Protein AF-A0A7E6FNQ9-F1 (afdb_monomer_lite)

InterPro domains:
  IPR004978 Stanniocalcin [PF03298] (34-143)
  IPR004978 Stanniocalcin [PTHR11245] (34-150)

Radius of gyration: 25.1 Å; chains: 1; bounding box: 37×34×93 Å

Secondary structure (DSSP, 8-state):
-HHHHHHHHHHHHHHHHTTS---------EEPPSS---HHHHHHHHTT-TTHHHHHHHH-----GGGTTHHHHHHHHHHHHHTTS-HHHHHHHHHHHHHHHHHHHHHHTSS-EESSSHHHHHHHHHHHHHHHTTIIIIITTTHHHHHHHHPPPTTS--GGG---

Foldseek 3Di:
DVVVVVVVVVVVVVVVVVPPPPPPPPPVQKDAFQDDDDPVLVVCLVVLNLCVVVLLCNRPVLDDDPVPCPSSVLSVLLVVLLVVDDPLSVVLSVQLSNQLSVLSVVSSPDRIDRSVCVVVSNVVSVVVSCVVSPCVPSVVVRVVSVVVSVDDPPPDPPPPPDDD

Structure (mmCIF, N/CA/C/O backbone):
data_AF-A0A7E6FNQ9-F1
#
_entry.id   AF-A0A7E6FNQ9-F1
#
loop_
_atom_site.group_PDB
_atom_site.id
_atom_site.type_symbol
_atom_site.label_atom_id
_atom_site.label_alt_id
_atom_site.label_comp_id
_atom_site.label_asym_id
_atom_site.label_entity_id
_atom_site.label_seq_id
_atom_site.pdbx_PDB_ins_code
_atom_site.Cartn_x
_atom_site.Cartn_y
_atom_site.Cartn_z
_atom_site.occupancy
_atom_site.B_iso_or_equiv
_atom_site.auth_seq_id
_atom_site.auth_comp_id
_atom_site.auth_asym_id
_atom_site.auth_atom_id
_atom_site.pdbx_PDB_model_num
ATOM 1 N N . MET A 1 1 ? 14.134 12.385 -74.526 1.00 56.72 1 MET A N 1
ATOM 2 C CA . MET A 1 1 ? 14.630 13.120 -73.337 1.00 56.72 1 MET A CA 1
ATOM 3 C C . MET A 1 1 ? 13.555 13.378 -72.275 1.00 56.72 1 MET A C 1
ATOM 5 O O . MET A 1 1 ? 13.866 13.227 -71.106 1.00 56.72 1 MET A O 1
ATOM 9 N N . TRP A 1 2 ? 12.289 13.648 -72.627 1.00 50.91 2 TRP A N 1
ATOM 10 C CA . TRP A 1 2 ? 11.206 13.891 -71.648 1.00 50.91 2 TRP A CA 1
ATOM 11 C C . TRP A 1 2 ? 10.905 12.711 -70.702 1.00 50.91 2 TRP A C 1
ATOM 13 O O . TRP A 1 2 ? 10.685 12.903 -69.511 1.00 50.91 2 TRP A O 1
ATOM 23 N N . LYS A 1 3 ? 10.956 11.468 -71.206 1.00 56.72 3 LYS A N 1
ATOM 24 C CA . LYS A 1 3 ? 10.623 10.273 -70.408 1.00 56.72 3 LYS A CA 1
ATOM 25 C C . LYS A 1 3 ? 11.596 9.994 -69.251 1.00 56.72 3 LYS A C 1
ATOM 27 O O . LYS A 1 3 ? 11.185 9.402 -68.264 1.00 56.72 3 LYS A O 1
ATOM 32 N N . LEU A 1 4 ? 12.852 10.440 -69.349 1.00 60.91 4 LEU A N 1
ATOM 33 C CA . LEU A 1 4 ? 13.846 10.274 -68.277 1.00 60.91 4 LEU A CA 1
ATOM 34 C C . LEU A 1 4 ? 13.636 11.288 -67.143 1.00 60.91 4 LEU A C 1
ATOM 36 O O . LEU A 1 4 ? 13.774 10.934 -65.977 1.00 60.91 4 LEU A O 1
ATOM 40 N N . PHE A 1 5 ? 13.215 12.514 -67.467 1.00 60.53 5 PHE A N 1
ATOM 41 C CA . PHE A 1 5 ? 12.909 13.544 -66.468 1.00 60.53 5 PHE A CA 1
ATOM 42 C C . PHE A 1 5 ? 11.707 13.174 -65.588 1.00 60.53 5 PHE A C 1
ATOM 44 O O . PHE A 1 5 ? 11.727 13.416 -64.383 1.00 60.53 5 PHE A O 1
ATOM 51 N N . SER A 1 6 ? 10.687 12.528 -66.161 1.00 61.47 6 SER A N 1
ATOM 52 C CA . SER A 1 6 ? 9.513 12.077 -65.403 1.00 61.47 6 SER A CA 1
ATOM 53 C C . SER A 1 6 ? 9.845 10.980 -64.384 1.00 61.47 6 SER A C 1
ATOM 55 O O . SER A 1 6 ? 9.280 10.977 -63.296 1.00 61.47 6 SER A O 1
ATOM 57 N N . ILE A 1 7 ? 10.780 10.078 -64.703 1.00 65.31 7 ILE A N 1
ATOM 58 C CA . ILE A 1 7 ? 11.182 8.983 -63.803 1.00 65.31 7 ILE A CA 1
ATOM 59 C C . ILE A 1 7 ? 11.987 9.525 -62.613 1.00 65.31 7 ILE A C 1
ATOM 61 O O . ILE A 1 7 ? 11.754 9.118 -61.476 1.00 65.31 7 ILE A O 1
ATOM 65 N N . ILE A 1 8 ? 12.873 10.497 -62.853 1.00 64.19 8 ILE A N 1
ATOM 66 C CA . ILE A 1 8 ? 13.695 11.110 -61.798 1.00 64.19 8 ILE A CA 1
ATOM 67 C C . ILE A 1 8 ? 12.825 11.918 -60.819 1.00 64.19 8 ILE A C 1
ATOM 69 O O . ILE A 1 8 ? 13.023 11.825 -59.609 1.00 64.19 8 ILE A O 1
ATOM 73 N N . LEU A 1 9 ? 11.815 12.649 -61.305 1.00 60.03 9 LEU A N 1
ATOM 74 C CA . LEU A 1 9 ? 10.885 13.387 -60.436 1.00 60.03 9 LEU A CA 1
ATOM 75 C C . LEU A 1 9 ? 10.011 12.459 -59.574 1.00 60.03 9 LEU A C 1
ATOM 77 O O . LEU A 1 9 ? 9.754 12.767 -58.412 1.00 60.03 9 LEU A O 1
ATOM 81 N N . LEU A 1 10 ? 9.610 11.297 -60.102 1.00 57.50 10 LEU A N 1
ATOM 82 C CA . LEU A 1 10 ? 8.875 10.279 -59.341 1.00 57.50 10 LEU A CA 1
ATOM 83 C C . LEU A 1 10 ? 9.736 9.628 -58.246 1.00 57.50 10 LEU A C 1
ATOM 85 O O . LEU A 1 10 ? 9.235 9.386 -57.151 1.00 57.50 10 LEU A O 1
ATOM 89 N N . GLN A 1 11 ? 11.033 9.406 -58.489 1.00 60.16 11 GLN A N 1
ATOM 90 C CA . GLN A 1 11 ? 11.948 8.911 -57.451 1.00 60.16 11 GLN A CA 1
ATOM 91 C C . GLN A 1 11 ? 12.162 9.923 -56.315 1.00 60.16 11 GLN A C 1
ATOM 93 O O . GLN A 1 11 ? 12.181 9.516 -55.158 1.00 60.16 11 GLN A O 1
ATOM 98 N N . TRP A 1 12 ? 12.251 11.224 -56.608 1.00 58.94 12 TRP A N 1
ATOM 99 C CA . TRP A 1 12 ? 12.371 12.269 -55.576 1.00 58.94 12 TRP A CA 1
ATOM 100 C C . TRP A 1 12 ? 11.084 12.477 -54.762 1.00 58.94 12 TRP A C 1
ATOM 102 O O . TRP A 1 12 ? 11.140 12.746 -53.559 1.00 58.94 12 TRP A O 1
ATOM 112 N N . ALA A 1 13 ? 9.914 12.320 -55.385 1.00 58.38 13 ALA A N 1
ATOM 113 C CA . ALA A 1 13 ? 8.637 12.380 -54.674 1.00 58.38 13 ALA A CA 1
ATOM 114 C C . ALA A 1 13 ? 8.450 11.186 -53.717 1.00 58.38 13 ALA A C 1
ATOM 116 O O . ALA A 1 13 ? 7.942 11.353 -52.611 1.00 58.38 13 ALA A O 1
ATOM 117 N N . LEU A 1 14 ? 8.911 9.990 -54.101 1.00 56.69 14 LEU A N 1
ATOM 118 C CA . LEU A 1 14 ? 8.779 8.788 -53.272 1.00 56.69 14 LEU A CA 1
ATOM 119 C C . LEU A 1 14 ? 9.805 8.730 -52.129 1.00 56.69 14 LEU A C 1
ATOM 121 O O . LEU A 1 14 ? 9.485 8.223 -51.055 1.00 56.69 14 LEU A O 1
ATOM 125 N N . THR A 1 15 ? 11.010 9.285 -52.299 1.00 56.84 15 THR A N 1
ATOM 126 C CA . THR A 1 15 ? 12.008 9.336 -51.213 1.00 56.84 15 THR A CA 1
ATOM 127 C C . THR A 1 15 ? 11.759 10.462 -50.208 1.00 56.84 15 THR A C 1
ATOM 129 O O . THR A 1 15 ? 12.136 10.314 -49.048 1.00 56.84 15 THR A O 1
ATOM 132 N N . SER A 1 16 ? 11.080 11.549 -50.594 1.00 55.91 16 SER A N 1
ATOM 133 C CA . SER A 1 16 ? 10.717 12.635 -49.664 1.00 55.91 16 SER A CA 1
ATOM 134 C C . SER A 1 16 ? 9.465 12.344 -48.824 1.00 55.91 16 SER A C 1
ATOM 136 O O . SER A 1 16 ? 9.311 12.921 -47.749 1.00 55.91 16 SER A O 1
ATOM 138 N N . GLN A 1 17 ? 8.601 11.414 -49.250 1.00 53.38 17 GLN A N 1
ATOM 139 C CA . GLN A 1 17 ? 7.431 10.977 -48.469 1.00 53.38 17 GLN A CA 1
ATOM 140 C C . GLN A 1 17 ? 7.689 9.736 -47.599 1.00 53.38 17 GLN A C 1
ATOM 142 O O . GLN A 1 17 ? 6.956 9.499 -46.641 1.00 53.38 17 GLN A O 1
ATOM 147 N N . GLY A 1 18 ? 8.762 8.981 -47.860 1.00 50.72 18 GLY A N 1
ATOM 148 C CA . GLY A 1 18 ? 9.160 7.821 -47.051 1.00 50.72 18 GLY A CA 1
ATOM 149 C C . GLY A 1 18 ? 9.738 8.152 -45.667 1.00 50.72 18 GLY A C 1
ATOM 150 O O . GLY A 1 18 ? 9.997 7.238 -44.891 1.00 50.72 18 GLY A O 1
ATOM 151 N N . PHE A 1 19 ? 9.936 9.435 -45.339 1.00 49.28 19 PHE A N 1
ATOM 152 C CA . PHE A 1 19 ? 10.555 9.879 -44.080 1.00 49.28 19 PHE A CA 1
ATOM 153 C C . PHE A 1 19 ? 9.570 10.426 -43.029 1.00 49.28 19 PHE A C 1
ATOM 155 O O . PHE A 1 19 ? 9.991 10.771 -41.929 1.00 49.28 19 PHE A O 1
ATOM 162 N N . TYR A 1 20 ? 8.265 10.462 -43.327 1.00 51.94 20 TYR A N 1
ATOM 163 C CA . TYR A 1 20 ? 7.224 10.978 -42.416 1.00 51.94 20 TYR A CA 1
ATOM 164 C C . TYR A 1 20 ? 6.327 9.896 -41.793 1.00 51.94 20 TYR A C 1
ATOM 166 O O . TYR A 1 20 ? 5.282 10.201 -41.231 1.00 51.94 20 TYR A O 1
ATOM 174 N N . PHE A 1 21 ? 6.749 8.633 -41.841 1.00 47.78 21 PHE A N 1
ATOM 175 C CA . PHE A 1 21 ? 6.133 7.541 -41.079 1.00 47.78 21 PHE A CA 1
ATOM 176 C C . PHE A 1 21 ? 7.177 6.817 -40.225 1.00 47.78 21 PHE A C 1
ATOM 178 O O . PHE A 1 21 ? 7.239 5.594 -40.177 1.00 47.78 21 PHE A O 1
ATOM 185 N N . ARG A 1 22 ? 8.012 7.579 -39.512 1.00 44.44 22 ARG A N 1
ATOM 186 C CA . ARG A 1 22 ? 8.541 7.094 -38.237 1.00 44.44 22 ARG A CA 1
ATOM 187 C C . ARG A 1 22 ? 7.584 7.597 -37.173 1.00 44.44 22 ARG A C 1
ATOM 189 O O . ARG A 1 22 ? 7.716 8.706 -36.671 1.00 44.44 22 ARG A O 1
ATOM 196 N N . THR A 1 23 ? 6.542 6.817 -36.933 1.00 50.25 23 THR A N 1
ATOM 197 C CA . THR A 1 23 ? 5.657 7.011 -35.794 1.00 50.25 23 THR A CA 1
ATOM 198 C C . THR A 1 23 ? 6.506 6.925 -34.528 1.00 50.25 23 THR A C 1
ATOM 200 O O . THR A 1 23 ? 6.786 5.833 -34.051 1.00 50.25 23 THR A O 1
ATOM 203 N N . GLU A 1 24 ? 6.893 8.069 -33.961 1.00 49.50 24 GLU A N 1
ATOM 204 C CA . GLU A 1 24 ? 7.196 8.227 -32.528 1.00 49.50 24 GLU A CA 1
ATOM 205 C C . GLU A 1 24 ? 5.902 8.040 -31.710 1.00 49.50 24 GLU A C 1
ATOM 207 O O . GLU A 1 24 ? 5.453 8.889 -30.948 1.00 49.50 24 GLU A O 1
ATOM 212 N N . LEU A 1 25 ? 5.251 6.909 -31.945 1.00 49.69 25 LEU A N 1
ATOM 213 C CA . LEU A 1 25 ? 4.111 6.372 -31.227 1.00 49.69 25 LEU A CA 1
ATOM 214 C C . LEU A 1 25 ? 4.434 4.902 -30.937 1.00 49.69 25 LEU A C 1
ATOM 216 O O . LEU A 1 25 ? 3.589 4.031 -31.090 1.00 49.69 25 LEU A O 1
ATOM 220 N N . ASP A 1 26 ? 5.658 4.640 -30.481 1.00 45.72 26 ASP A N 1
ATOM 221 C CA . ASP A 1 26 ? 5.945 3.467 -29.660 1.00 45.72 26 ASP A CA 1
ATOM 222 C C . ASP A 1 26 ? 5.436 3.787 -28.247 1.00 45.72 26 ASP A C 1
ATOM 224 O O . ASP A 1 26 ? 6.181 4.067 -27.315 1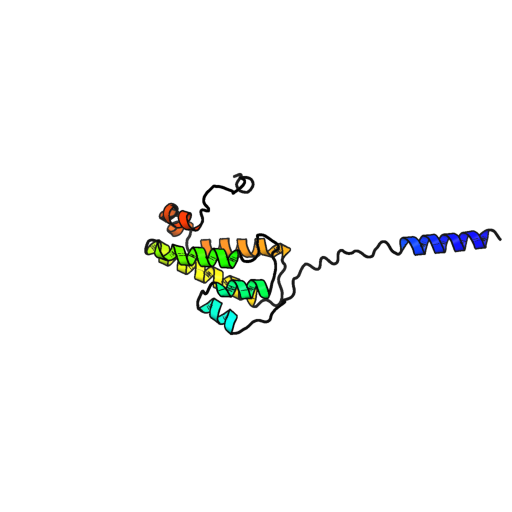.00 45.72 26 ASP A O 1
ATOM 228 N N . TRP A 1 27 ? 4.111 3.836 -28.101 1.00 49.69 27 TRP A N 1
ATOM 229 C CA . TRP A 1 27 ? 3.420 3.945 -26.818 1.00 49.69 27 TRP A CA 1
ATOM 230 C C . TRP A 1 27 ? 3.285 2.575 -26.157 1.00 49.69 27 TRP A C 1
ATOM 232 O O . TRP A 1 27 ? 2.270 2.364 -25.493 1.00 49.69 27 TRP A O 1
ATOM 242 N N . GLU A 1 28 ? 4.248 1.659 -26.339 1.00 48.41 28 GLU A N 1
ATOM 243 C CA . GLU A 1 28 ? 4.274 0.375 -25.630 1.00 48.41 28 GLU A CA 1
ATOM 244 C C . GLU A 1 28 ? 4.160 0.660 -24.128 1.00 48.41 28 GLU A C 1
ATOM 246 O O . GLU A 1 28 ? 5.080 1.132 -23.467 1.00 48.41 28 GLU A O 1
ATOM 251 N N . ALA A 1 29 ? 2.934 0.484 -23.638 1.00 60.97 29 ALA A N 1
ATOM 252 C CA . ALA A 1 29 ? 2.386 1.091 -22.431 1.00 60.97 29 ALA A CA 1
ATOM 253 C C . ALA A 1 29 ? 2.747 0.306 -21.173 1.00 60.97 29 ALA A C 1
ATOM 255 O O . ALA A 1 29 ? 2.104 0.449 -20.142 1.00 60.97 29 ALA A O 1
ATOM 256 N N . GLU A 1 30 ? 3.731 -0.571 -21.275 1.00 64.94 30 GLU A N 1
ATOM 257 C CA . GLU A 1 30 ? 4.095 -1.505 -20.235 1.00 64.94 30 GLU A CA 1
ATOM 258 C C . GLU A 1 30 ? 5.444 -1.070 -19.670 1.00 64.94 30 GLU A C 1
ATOM 260 O O . GLU A 1 30 ? 6.490 -1.246 -20.295 1.00 64.94 30 GLU A O 1
ATOM 265 N N . GLU A 1 31 ? 5.418 -0.462 -18.483 1.00 71.62 31 GLU A N 1
ATOM 266 C CA . GLU A 1 31 ? 6.648 -0.136 -17.779 1.00 71.62 31 GLU A CA 1
ATOM 267 C C . GLU A 1 31 ? 7.298 -1.428 -17.300 1.00 71.62 31 GLU A C 1
ATOM 269 O O . GLU A 1 31 ? 6.736 -2.227 -16.532 1.00 71.62 31 GLU A O 1
ATOM 274 N N . LYS A 1 32 ? 8.527 -1.618 -17.773 1.00 82.62 32 LYS A N 1
ATOM 275 C CA . LYS A 1 32 ? 9.402 -2.677 -17.297 1.00 82.62 32 LYS A CA 1
ATOM 276 C C . LYS A 1 32 ? 9.939 -2.286 -15.920 1.00 82.62 32 LYS A C 1
ATOM 278 O O . LYS A 1 32 ? 10.149 -1.106 -15.643 1.00 82.62 32 LYS A O 1
ATOM 283 N N . PRO A 1 33 ? 10.183 -3.267 -15.045 1.00 90.44 33 PRO A N 1
ATOM 284 C CA . PRO A 1 33 ? 10.726 -3.002 -13.728 1.00 90.44 33 PRO A CA 1
ATOM 285 C C . PRO A 1 33 ? 12.106 -2.351 -13.850 1.00 90.44 33 PRO A C 1
ATOM 287 O O . PRO A 1 33 ? 12.985 -2.884 -14.525 1.00 90.44 33 PRO A O 1
ATOM 290 N N . GLN A 1 34 ? 12.299 -1.221 -13.172 1.00 92.88 34 GLN A N 1
ATOM 291 C CA . GLN A 1 34 ? 13.573 -0.490 -13.147 1.00 92.88 34 GLN A CA 1
ATOM 292 C C . GLN A 1 34 ? 14.494 -0.927 -11.997 1.00 92.88 34 GLN A C 1
ATOM 294 O O . GLN A 1 34 ? 15.679 -0.606 -11.989 1.00 92.88 34 GLN A O 1
ATOM 299 N N . ALA A 1 35 ? 13.961 -1.691 -11.042 1.00 93.56 35 ALA A N 1
ATOM 300 C CA . ALA A 1 35 ? 14.689 -2.250 -9.908 1.00 93.56 35 ALA A CA 1
ATOM 301 C C . ALA A 1 35 ? 14.192 -3.665 -9.611 1.00 93.56 35 ALA A C 1
ATOM 303 O O . ALA A 1 35 ? 13.016 -3.957 -9.825 1.00 93.56 35 ALA A O 1
ATOM 304 N N . ASP A 1 36 ? 15.051 -4.542 -9.092 1.00 96.62 36 ASP A N 1
ATOM 305 C CA . ASP A 1 36 ? 14.697 -5.923 -8.753 1.00 96.62 36 ASP A CA 1
ATOM 306 C C . ASP A 1 36 ? 13.795 -6.040 -7.515 1.00 96.62 36 ASP A C 1
ATOM 308 O O . ASP A 1 36 ? 13.690 -5.139 -6.682 1.00 96.62 36 ASP A O 1
ATOM 312 N N . VAL A 1 37 ? 13.145 -7.199 -7.378 1.00 97.50 37 VAL A N 1
ATOM 313 C CA . VAL A 1 37 ? 12.447 -7.569 -6.142 1.00 97.50 37 VAL A CA 1
ATOM 314 C C . VAL A 1 37 ? 13.488 -7.923 -5.083 1.00 97.50 37 VAL A C 1
ATOM 316 O O . VAL A 1 37 ? 14.183 -8.932 -5.208 1.00 97.50 37 VAL A O 1
ATOM 319 N N . THR A 1 38 ? 13.575 -7.140 -4.008 1.00 98.00 38 THR A N 1
ATOM 320 C CA . THR A 1 38 ? 14.551 -7.374 -2.933 1.00 98.00 38 THR A CA 1
ATOM 321 C C . THR A 1 38 ? 13.900 -7.964 -1.681 1.00 98.00 38 THR A C 1
ATOM 323 O O . THR A 1 38 ? 12.728 -7.725 -1.376 1.00 98.00 38 THR A O 1
ATOM 326 N N . LYS A 1 39 ? 14.675 -8.739 -0.908 1.00 98.00 39 LYS A N 1
ATOM 327 C CA . LYS A 1 39 ? 14.222 -9.269 0.391 1.00 98.00 39 LYS A CA 1
ATOM 328 C C . LYS A 1 39 ? 13.917 -8.154 1.391 1.00 98.00 39 LYS A C 1
ATOM 330 O O . LYS A 1 39 ? 13.001 -8.309 2.189 1.00 98.00 39 LYS A O 1
ATOM 335 N N . GLU A 1 40 ? 14.663 -7.054 1.330 1.00 98.31 40 GLU A N 1
ATOM 336 C CA . GLU A 1 40 ? 14.472 -5.879 2.181 1.00 98.31 40 GLU A CA 1
ATOM 337 C C . GLU A 1 40 ? 13.111 -5.222 1.926 1.00 98.31 40 GLU A C 1
ATOM 339 O O . GLU A 1 40 ? 12.325 -5.052 2.854 1.00 98.31 40 GLU A O 1
ATOM 344 N N . CYS A 1 41 ? 12.764 -4.969 0.664 1.00 98.19 41 CYS A N 1
ATOM 345 C CA . CYS A 1 41 ? 11.466 -4.402 0.304 1.00 98.19 41 CYS A CA 1
ATOM 346 C C . CYS A 1 41 ? 10.302 -5.334 0.671 1.00 98.19 41 CYS A C 1
ATOM 348 O O . CYS A 1 41 ? 9.267 -4.888 1.170 1.00 98.19 41 CYS A O 1
ATOM 350 N N . LEU A 1 42 ? 10.475 -6.649 0.501 1.00 98.38 42 LEU A N 1
ATOM 351 C CA . LEU A 1 42 ? 9.494 -7.628 0.976 1.00 98.38 42 LEU A CA 1
ATOM 352 C C . LEU A 1 42 ? 9.368 -7.637 2.506 1.00 98.38 42 LEU A C 1
ATOM 354 O O . LEU A 1 42 ? 8.287 -7.918 3.021 1.00 98.38 42 LEU A O 1
ATOM 358 N N . GLN A 1 43 ? 10.442 -7.334 3.233 1.00 98.44 43 GLN A N 1
ATOM 359 C CA . GLN A 1 43 ? 10.405 -7.204 4.685 1.00 98.44 43 GLN A CA 1
ATOM 360 C C . GLN A 1 43 ? 9.662 -5.931 5.107 1.00 98.44 43 GLN A C 1
ATOM 362 O O . GLN A 1 43 ? 8.767 -6.022 5.942 1.00 98.44 43 GLN A O 1
ATOM 367 N N . TYR A 1 44 ? 9.906 -4.790 4.451 1.00 98.38 44 TYR A N 1
ATOM 368 C CA . TYR A 1 44 ? 9.123 -3.566 4.674 1.00 98.38 44 TYR A CA 1
ATOM 369 C C . TYR A 1 44 ? 7.623 -3.787 4.469 1.00 98.38 44 TYR A C 1
ATOM 371 O O . TYR A 1 44 ? 6.816 -3.320 5.268 1.00 98.38 44 TYR A O 1
ATOM 379 N N . SER A 1 45 ? 7.237 -4.561 3.453 1.00 97.38 45 SER A N 1
ATOM 380 C CA . SER A 1 45 ? 5.840 -4.965 3.264 1.00 97.38 45 SER A CA 1
ATOM 381 C C . SER A 1 45 ? 5.293 -5.774 4.452 1.00 97.38 45 SER A C 1
ATOM 383 O O . SER A 1 45 ? 4.221 -5.462 4.974 1.00 97.38 45 SER A O 1
ATOM 385 N N . LYS A 1 46 ? 6.027 -6.789 4.928 1.00 97.25 46 LYS A N 1
ATOM 386 C CA . LYS A 1 46 ? 5.598 -7.617 6.072 1.00 97.25 46 LYS A CA 1
ATOM 387 C C . LYS A 1 46 ? 5.422 -6.802 7.350 1.00 97.25 46 LYS A C 1
ATOM 389 O O . LYS A 1 46 ? 4.473 -7.044 8.094 1.00 97.25 46 LYS A O 1
ATOM 394 N N . ASP A 1 47 ? 6.303 -5.833 7.561 1.00 97.19 47 ASP A N 1
ATOM 395 C CA . ASP A 1 47 ? 6.310 -4.976 8.745 1.00 97.19 47 ASP A CA 1
ATOM 396 C C . ASP A 1 47 ? 5.332 -3.793 8.628 1.00 97.19 47 ASP A C 1
ATOM 398 O O . ASP A 1 47 ? 5.197 -3.009 9.567 1.00 97.19 47 ASP A O 1
ATOM 402 N N . LEU A 1 48 ? 4.616 -3.674 7.497 1.00 95.88 48 LEU A N 1
ATOM 403 C CA . LEU A 1 48 ? 3.747 -2.538 7.156 1.00 95.88 48 LEU A CA 1
ATOM 404 C C . LEU A 1 48 ? 4.492 -1.192 7.210 1.00 95.88 48 LEU A C 1
ATOM 406 O O . LEU A 1 48 ? 3.917 -0.149 7.532 1.00 95.88 48 LEU A O 1
ATOM 410 N N . ASP A 1 49 ? 5.783 -1.218 6.889 1.00 96.81 49 ASP A N 1
ATOM 411 C CA . ASP A 1 49 ? 6.644 -0.048 6.858 1.00 96.81 49 ASP A CA 1
ATOM 412 C C . ASP A 1 49 ? 6.378 0.766 5.586 1.00 96.81 49 ASP A C 1
ATOM 414 O O . ASP A 1 49 ? 6.388 0.250 4.465 1.00 96.81 49 ASP A O 1
ATOM 418 N N . CYS A 1 50 ? 6.169 2.074 5.745 1.00 96.06 50 CYS A N 1
ATOM 419 C CA . CYS A 1 50 ? 5.881 2.970 4.631 1.00 96.06 50 CYS A CA 1
ATOM 420 C C . CYS A 1 50 ? 7.019 3.071 3.605 1.00 96.06 50 CYS A C 1
ATOM 422 O O . CYS A 1 50 ? 6.750 3.460 2.466 1.00 96.06 50 CYS A O 1
ATOM 424 N N . ARG A 1 51 ? 8.253 2.689 3.965 1.00 97.00 51 ARG A N 1
ATOM 425 C CA . ARG A 1 51 ? 9.387 2.557 3.033 1.00 97.00 51 ARG A CA 1
ATOM 426 C C . ARG A 1 51 ? 9.127 1.541 1.923 1.00 97.00 51 ARG A C 1
ATOM 428 O O . ARG A 1 51 ? 9.673 1.678 0.837 1.00 97.00 51 ARG A O 1
ATOM 435 N N . PHE A 1 52 ? 8.213 0.588 2.119 1.00 97.88 52 PHE A N 1
ATOM 436 C CA . PHE A 1 52 ? 7.787 -0.317 1.049 1.00 97.88 52 PHE A CA 1
ATOM 437 C C . PHE A 1 52 ? 7.284 0.430 -0.202 1.00 97.88 52 PHE A C 1
ATOM 439 O O . PHE A 1 52 ? 7.512 -0.013 -1.326 1.00 97.88 52 PHE A O 1
ATOM 446 N N . TYR A 1 53 ? 6.627 1.580 -0.029 1.00 95.12 53 TYR A N 1
ATOM 447 C CA . TYR A 1 53 ? 6.136 2.364 -1.163 1.00 95.12 53 TYR A CA 1
ATOM 448 C C . TYR A 1 53 ? 7.254 3.064 -1.945 1.00 95.12 53 TYR A C 1
ATOM 450 O O . TYR A 1 53 ? 7.042 3.357 -3.117 1.00 95.12 53 TYR A O 1
ATOM 458 N N . GLU A 1 54 ? 8.424 3.294 -1.337 1.00 94.94 54 GLU A N 1
ATOM 459 C CA . GLU A 1 54 ? 9.621 3.759 -2.056 1.00 94.94 54 GLU A CA 1
ATOM 460 C C . GLU A 1 54 ? 10.109 2.649 -2.991 1.00 94.94 54 GLU A C 1
ATOM 462 O O . GLU A 1 54 ? 10.238 2.881 -4.186 1.00 94.94 54 GLU A O 1
ATOM 467 N N . CYS A 1 55 ? 10.217 1.411 -2.495 1.00 96.38 55 CYS A N 1
ATOM 468 C CA . CYS A 1 55 ? 10.566 0.251 -3.321 1.00 96.38 55 CYS A CA 1
ATOM 469 C C . CYS A 1 55 ? 9.609 0.034 -4.502 1.00 96.38 55 CYS A C 1
ATOM 471 O O . CYS A 1 55 ? 10.030 -0.331 -5.600 1.00 96.38 55 CYS A O 1
ATOM 473 N N . LEU A 1 56 ? 8.302 0.207 -4.269 1.00 94.56 56 LEU A N 1
ATOM 474 C CA . LEU A 1 56 ? 7.295 0.053 -5.316 1.00 94.56 56 LEU A CA 1
ATOM 475 C C . LEU A 1 56 ? 7.455 1.121 -6.405 1.00 94.56 56 LEU A C 1
ATOM 477 O O . LEU A 1 56 ? 7.371 0.795 -7.585 1.00 94.56 56 LEU A O 1
ATOM 481 N N . GLU A 1 57 ? 7.694 2.369 -6.006 1.00 92.38 57 GLU A N 1
ATOM 482 C CA . GLU A 1 57 ? 7.893 3.500 -6.915 1.00 92.38 57 GLU A CA 1
ATOM 483 C C . GLU A 1 57 ? 9.233 3.429 -7.657 1.00 92.38 57 GLU A C 1
ATOM 485 O O . GLU A 1 57 ? 9.288 3.744 -8.841 1.00 92.38 57 GLU A O 1
ATOM 490 N N . GLU A 1 58 ? 10.300 2.975 -7.000 1.00 93.62 58 GLU A N 1
ATOM 491 C CA . GLU A 1 58 ? 11.604 2.738 -7.629 1.00 93.62 58 GLU A CA 1
ATOM 492 C C . GLU A 1 58 ? 11.534 1.627 -8.674 1.00 93.62 58 GLU A C 1
ATOM 494 O O . GLU A 1 58 ? 12.117 1.750 -9.749 1.00 93.62 58 GLU A O 1
ATOM 499 N N . ARG A 1 59 ? 10.799 0.546 -8.388 1.00 94.31 59 ARG A N 1
ATOM 500 C CA . ARG A 1 59 ? 10.611 -0.536 -9.357 1.00 94.31 59 ARG A CA 1
ATOM 501 C C . ARG A 1 59 ? 9.696 -0.119 -10.502 1.00 94.31 59 ARG A C 1
ATOM 503 O O . ARG A 1 59 ? 9.987 -0.475 -11.641 1.00 94.31 59 ARG A O 1
ATOM 510 N N . PHE A 1 60 ? 8.620 0.610 -10.214 1.00 92.50 60 PHE A N 1
ATOM 511 C CA . PHE A 1 60 ? 7.658 1.064 -11.214 1.00 92.50 60 PHE A CA 1
ATOM 512 C C . PHE A 1 60 ? 7.313 2.552 -11.033 1.00 92.50 60 PHE A C 1
ATOM 514 O O . PHE A 1 60 ? 6.347 2.889 -10.336 1.00 92.50 60 PHE A O 1
ATOM 521 N N . PRO A 1 61 ? 8.051 3.468 -11.679 1.00 88.81 61 PRO A N 1
ATOM 522 C CA . PRO A 1 61 ? 7.862 4.906 -11.500 1.00 88.81 61 PRO A CA 1
ATOM 523 C C . PRO A 1 61 ? 6.686 5.453 -12.331 1.00 88.81 61 PRO A C 1
ATOM 525 O O . PRO A 1 61 ? 6.847 6.368 -13.135 1.00 88.81 61 PRO A O 1
ATOM 528 N N . CYS A 1 62 ? 5.473 4.937 -12.105 1.00 78.94 62 CYS A N 1
ATOM 529 C CA . CYS A 1 62 ? 4.240 5.305 -12.824 1.00 78.94 62 CYS A CA 1
ATOM 530 C C . CYS A 1 62 ? 3.674 6.703 -12.506 1.00 78.94 62 CYS A C 1
ATOM 532 O O . CYS A 1 62 ? 2.481 6.949 -12.677 1.00 78.94 62 CYS A O 1
ATOM 534 N N . GLY A 1 63 ? 4.494 7.631 -12.022 1.00 67.69 63 GLY A N 1
ATOM 535 C CA . GLY A 1 63 ? 4.054 8.951 -11.591 1.00 67.69 63 GLY A CA 1
ATOM 536 C C . GLY A 1 63 ? 5.015 10.046 -12.025 1.00 67.69 63 GLY A C 1
ATOM 537 O O . GLY A 1 63 ? 6.235 9.893 -11.986 1.00 67.69 63 GLY A O 1
ATOM 538 N N . HIS A 1 64 ? 4.454 11.203 -12.366 1.00 61.41 64 HIS A N 1
ATOM 539 C CA . HIS A 1 64 ? 5.217 12.424 -12.608 1.00 61.41 64 HIS A CA 1
ATOM 540 C C . HIS A 1 64 ? 4.749 13.540 -11.666 1.00 61.41 64 HIS A C 1
ATOM 542 O O . HIS A 1 64 ? 3.576 13.626 -11.289 1.00 61.41 64 HIS A O 1
ATOM 548 N N . GLY A 1 65 ? 5.676 14.417 -11.273 1.00 66.31 65 GLY A N 1
ATOM 549 C CA . GLY A 1 65 ? 5.374 15.601 -10.469 1.00 66.31 65 GLY A CA 1
ATOM 550 C C . GLY A 1 65 ? 4.686 15.276 -9.138 1.00 66.31 65 GLY A C 1
ATOM 551 O O . GLY A 1 65 ? 5.244 14.588 -8.290 1.00 66.31 65 GLY A O 1
ATOM 552 N N . VAL A 1 66 ? 3.465 15.788 -8.949 1.00 58.75 66 VAL A N 1
ATOM 553 C CA . VAL A 1 66 ? 2.735 15.765 -7.666 1.00 58.75 66 VAL A CA 1
ATOM 554 C C . VAL A 1 66 ? 2.325 14.373 -7.182 1.00 58.75 66 VAL A C 1
ATOM 556 O O . VAL A 1 66 ? 1.946 14.245 -6.020 1.00 58.75 66 VAL A O 1
ATOM 559 N N . GLN A 1 67 ? 2.337 13.360 -8.052 1.00 65.25 67 GLN A N 1
ATOM 560 C CA . GLN A 1 67 ? 1.961 11.979 -7.718 1.00 65.25 67 GLN A CA 1
ATOM 561 C C . GLN A 1 67 ? 3.116 11.191 -7.092 1.00 65.25 67 GLN A C 1
ATOM 563 O O . GLN A 1 67 ? 2.866 10.222 -6.372 1.00 65.25 67 GLN A O 1
ATOM 568 N N . LYS A 1 68 ? 4.358 11.650 -7.303 1.00 76.19 68 LYS A N 1
ATOM 569 C CA . LYS A 1 68 ? 5.550 10.999 -6.765 1.00 76.19 68 LYS A CA 1
ATOM 570 C C . LYS A 1 68 ? 5.506 10.977 -5.234 1.00 76.19 68 LYS A C 1
ATOM 572 O O . LYS A 1 68 ? 5.235 12.000 -4.601 1.00 76.19 68 LYS A O 1
ATOM 577 N N . GLY A 1 69 ? 5.726 9.812 -4.635 1.00 81.81 69 GLY A N 1
ATOM 578 C CA . GLY A 1 69 ? 5.734 9.611 -3.185 1.00 81.81 69 GLY A CA 1
ATOM 579 C C . GLY A 1 69 ? 4.371 9.737 -2.486 1.00 81.81 69 GLY A C 1
ATOM 580 O O . GLY A 1 69 ? 4.317 9.675 -1.253 1.00 81.81 69 GLY A O 1
ATOM 581 N N . GLN A 1 70 ? 3.253 9.890 -3.214 1.00 84.06 70 GLN A N 1
ATOM 582 C CA . GLN A 1 70 ? 1.931 10.035 -2.586 1.00 84.06 70 GLN A CA 1
ATOM 583 C C . GLN A 1 70 ? 1.535 8.818 -1.746 1.00 84.06 70 GLN A C 1
ATOM 585 O O . GLN A 1 70 ? 1.010 8.994 -0.645 1.00 84.06 70 GLN A O 1
ATOM 590 N N . SER A 1 71 ? 1.815 7.601 -2.218 1.00 87.88 71 SER A N 1
ATOM 591 C CA . SER A 1 71 ? 1.483 6.369 -1.490 1.00 87.88 71 SER A CA 1
ATOM 592 C C . SER A 1 71 ? 2.213 6.293 -0.146 1.00 87.88 71 SER A C 1
ATOM 594 O O . SER A 1 71 ? 1.593 6.036 0.888 1.00 87.88 71 SER A O 1
ATOM 596 N N . ARG A 1 72 ? 3.509 6.637 -0.127 1.00 91.38 72 ARG A N 1
ATOM 597 C CA . ARG A 1 72 ? 4.297 6.743 1.107 1.00 91.38 72 ARG A CA 1
ATOM 598 C C . ARG A 1 72 ? 3.745 7.822 2.033 1.00 91.38 72 ARG A C 1
ATOM 600 O O . ARG A 1 72 ? 3.533 7.563 3.215 1.00 91.38 72 ARG A O 1
ATOM 607 N N . ALA A 1 73 ? 3.496 9.024 1.512 1.00 89.00 73 ALA A N 1
ATOM 608 C CA . ALA A 1 73 ? 2.958 10.129 2.303 1.00 89.00 73 ALA A CA 1
ATOM 609 C C . ALA A 1 73 ? 1.598 9.773 2.928 1.00 89.00 73 ALA A C 1
ATOM 611 O O . ALA A 1 73 ? 1.327 10.117 4.080 1.00 89.00 73 ALA A O 1
ATOM 612 N N . HIS A 1 74 ? 0.754 9.046 2.192 1.00 85.56 74 HIS A N 1
ATOM 613 C CA . HIS A 1 74 ? -0.521 8.552 2.695 1.00 85.56 74 HIS A CA 1
ATOM 614 C C . HIS A 1 74 ? -0.336 7.517 3.810 1.00 85.56 74 HIS A C 1
ATOM 616 O O . HIS A 1 74 ? -0.967 7.643 4.859 1.00 85.56 74 HIS A O 1
ATOM 622 N N . CYS A 1 75 ? 0.573 6.555 3.626 1.00 92.06 75 CYS A N 1
ATOM 623 C CA . CYS A 1 75 ? 0.926 5.570 4.649 1.00 92.06 75 CYS A CA 1
ATOM 624 C C . CYS A 1 75 ? 1.409 6.234 5.947 1.00 92.06 75 CYS A C 1
ATOM 626 O O . CYS A 1 75 ? 0.890 5.940 7.023 1.00 92.06 75 CYS A O 1
ATOM 628 N N . VAL A 1 76 ? 2.335 7.195 5.849 1.00 91.56 76 VAL A N 1
ATOM 629 C CA . VAL A 1 76 ? 2.851 7.926 7.018 1.00 91.56 76 VAL A CA 1
ATOM 630 C C . VAL A 1 76 ? 1.713 8.642 7.746 1.00 91.56 76 VAL A C 1
ATOM 632 O O . VAL A 1 76 ? 1.562 8.492 8.958 1.00 91.56 76 VAL A O 1
ATOM 635 N N . LYS A 1 77 ? 0.841 9.340 7.008 1.00 85.75 77 LYS A N 1
ATOM 636 C CA . LYS A 1 77 ? -0.320 10.034 7.586 1.00 85.75 77 LYS A CA 1
ATOM 637 C C . LYS A 1 77 ? -1.291 9.073 8.282 1.00 85.75 77 LYS A C 1
ATOM 639 O O . LYS A 1 77 ? -1.876 9.442 9.304 1.00 85.75 77 LYS A O 1
ATOM 644 N N . ILE A 1 78 ? -1.497 7.873 7.734 1.00 86.38 78 ILE A N 1
ATOM 645 C CA . ILE A 1 78 ? -2.303 6.827 8.375 1.00 86.38 78 ILE A CA 1
ATOM 646 C C . ILE A 1 78 ? -1.659 6.425 9.703 1.00 86.38 78 ILE A C 1
ATOM 648 O O . ILE A 1 78 ? -2.337 6.484 10.728 1.00 86.38 78 ILE A O 1
ATOM 652 N N . ASN A 1 79 ? -0.363 6.105 9.711 1.00 88.00 79 ASN A N 1
ATOM 653 C CA . ASN A 1 79 ? 0.352 5.672 10.914 1.00 88.00 79 ASN A CA 1
ATOM 654 C C . ASN A 1 79 ? 0.330 6.740 12.020 1.00 88.00 79 ASN A C 1
ATOM 656 O O . ASN A 1 79 ? 0.036 6.435 13.175 1.00 88.00 79 ASN A O 1
ATOM 660 N N . GLU A 1 80 ? 0.536 8.012 11.672 1.00 86.75 80 GLU A N 1
ATOM 661 C CA . GLU A 1 80 ? 0.471 9.135 12.620 1.00 86.75 80 GLU A CA 1
ATOM 662 C C . GLU A 1 80 ? -0.917 9.319 13.252 1.00 86.75 80 GLU A C 1
ATOM 664 O O . GLU A 1 80 ? -1.047 9.786 14.390 1.00 86.75 80 GLU A O 1
ATOM 669 N N . ARG A 1 81 ? -1.980 9.005 12.505 1.00 82.50 81 ARG A N 1
ATOM 670 C CA . ARG A 1 81 ? -3.363 9.224 12.948 1.00 82.50 81 ARG A CA 1
ATOM 671 C C . ARG A 1 81 ? -4.009 7.991 13.552 1.00 82.50 81 ARG A C 1
ATOM 673 O O . ARG A 1 81 ? -4.945 8.165 14.328 1.00 82.50 81 ARG A O 1
ATOM 680 N N . ALA A 1 82 ? -3.509 6.793 13.263 1.00 83.25 82 ALA A N 1
ATOM 681 C CA . ALA A 1 82 ? -4.039 5.538 13.786 1.00 83.25 82 ALA A CA 1
ATOM 682 C C . ALA A 1 82 ? -4.140 5.555 15.321 1.00 83.25 82 ALA A C 1
ATOM 684 O O . ALA A 1 82 ? -5.153 5.145 15.879 1.00 83.25 82 ALA A O 1
ATOM 685 N N . ASN A 1 83 ? -3.160 6.149 16.010 1.00 81.00 83 ASN A N 1
ATOM 686 C CA . ASN A 1 83 ? -3.161 6.267 17.474 1.00 81.00 83 ASN A CA 1
ATOM 687 C C . ASN A 1 83 ? -4.280 7.158 18.039 1.00 81.00 83 ASN A C 1
ATOM 689 O O . ASN A 1 83 ? -4.621 7.040 19.212 1.00 81.00 83 ASN A O 1
ATOM 693 N N . LYS A 1 84 ? -4.852 8.046 17.218 1.00 81.31 84 LYS A N 1
ATOM 694 C CA . LYS A 1 84 ? -5.945 8.957 17.597 1.00 81.31 84 LYS A CA 1
ATOM 695 C C . LYS A 1 84 ? -7.326 8.351 17.345 1.00 81.31 84 LYS A C 1
ATOM 697 O O . LYS A 1 84 ? -8.329 9.012 17.602 1.00 81.31 84 LYS A O 1
ATOM 702 N N . LEU A 1 85 ? -7.380 7.138 16.800 1.00 77.06 85 LEU A N 1
ATOM 703 C CA . LEU A 1 85 ? -8.624 6.425 16.564 1.00 77.06 85 LEU A CA 1
ATOM 704 C C . LEU A 1 85 ? -9.110 5.730 17.835 1.00 77.06 85 LEU A C 1
ATOM 706 O O . LEU A 1 85 ? -8.334 5.384 18.725 1.00 77.06 85 LEU A O 1
ATOM 710 N N . THR A 1 86 ? -10.415 5.481 17.875 1.00 81.62 86 THR A N 1
ATOM 711 C CA . THR A 1 86 ? -11.023 4.542 18.821 1.00 81.62 86 THR A CA 1
ATOM 712 C C . THR A 1 86 ? -10.471 3.131 18.600 1.00 81.62 86 THR A C 1
ATOM 714 O O . THR A 1 86 ? -9.915 2.841 17.541 1.00 81.62 86 THR A O 1
ATOM 717 N N . GLU A 1 87 ? -10.662 2.217 19.552 1.00 84.62 87 GLU A N 1
ATOM 718 C CA . GLU A 1 87 ? -10.212 0.823 19.394 1.00 84.62 87 GLU A CA 1
ATOM 719 C C . GLU A 1 87 ? -10.791 0.154 18.139 1.00 84.62 87 GLU A C 1
ATOM 721 O O . GLU A 1 87 ? -10.067 -0.487 17.379 1.00 84.62 87 GLU A O 1
ATOM 726 N N . VAL A 1 88 ? -12.071 0.399 17.842 1.00 81.06 88 VAL A N 1
ATOM 727 C CA . VAL A 1 88 ? -12.702 -0.076 16.600 1.00 81.06 88 VAL A CA 1
ATOM 728 C C . VAL A 1 88 ? -12.031 0.539 15.369 1.00 81.06 88 VAL A C 1
ATOM 730 O O . VAL A 1 88 ? -11.727 -0.168 14.410 1.00 81.06 88 VAL A O 1
ATOM 733 N N . GLY A 1 89 ? -11.744 1.843 15.400 1.00 80.81 89 GLY A N 1
ATOM 734 C CA . GLY A 1 89 ? -11.041 2.519 14.312 1.00 80.81 89 GLY A CA 1
ATOM 735 C C . GLY A 1 89 ? -9.619 1.989 14.101 1.00 80.81 89 GLY A C 1
ATOM 736 O O . GLY A 1 89 ? -9.212 1.817 12.954 1.00 80.81 89 GLY A O 1
ATOM 737 N N . LYS A 1 90 ? -8.885 1.668 15.176 1.00 85.62 90 LYS A N 1
ATOM 738 C CA . LYS A 1 90 ? -7.552 1.042 15.118 1.00 85.62 90 LYS A CA 1
ATOM 739 C C . LYS A 1 90 ? -7.607 -0.339 14.471 1.00 85.62 90 LYS A C 1
ATOM 741 O O . LYS A 1 90 ? -6.812 -0.628 13.580 1.00 85.62 90 LYS A O 1
ATOM 746 N N . ILE A 1 91 ? -8.556 -1.181 14.884 1.00 85.69 91 ILE A N 1
ATOM 747 C CA . ILE A 1 91 ? -8.763 -2.509 14.286 1.00 85.69 91 ILE A CA 1
ATOM 748 C C . ILE A 1 91 ? -9.046 -2.367 12.788 1.00 85.69 91 ILE A C 1
ATOM 750 O O . ILE A 1 91 ? -8.414 -3.035 11.965 1.00 85.69 91 ILE A O 1
ATOM 754 N N . TRP A 1 92 ? -9.954 -1.459 12.433 1.00 85.31 92 TRP A N 1
ATOM 755 C CA . TRP A 1 92 ? -10.363 -1.241 11.053 1.00 85.31 92 TRP A CA 1
ATOM 756 C C . TRP A 1 92 ? -9.220 -0.716 10.174 1.00 85.31 92 TRP A C 1
ATOM 758 O O . TRP A 1 92 ? -8.921 -1.317 9.141 1.00 85.31 92 TRP A O 1
ATOM 768 N N . ILE A 1 93 ? -8.515 0.342 10.601 1.00 86.25 93 ILE A N 1
ATOM 769 C CA . ILE A 1 93 ? -7.413 0.911 9.812 1.00 86.25 93 ILE A CA 1
ATOM 770 C C . ILE A 1 93 ? -6.264 -0.087 9.653 1.00 86.25 93 ILE A C 1
ATOM 772 O O . ILE A 1 93 ? -5.717 -0.205 8.563 1.00 86.25 93 ILE A O 1
ATOM 776 N N . ASN A 1 94 ? -5.944 -0.869 10.690 1.00 89.62 94 ASN A N 1
ATOM 777 C CA . ASN A 1 94 ? -4.906 -1.897 10.610 1.00 89.62 94 ASN A CA 1
ATOM 778 C C . ASN A 1 94 ? -5.273 -2.996 9.610 1.00 89.62 94 ASN A C 1
ATOM 7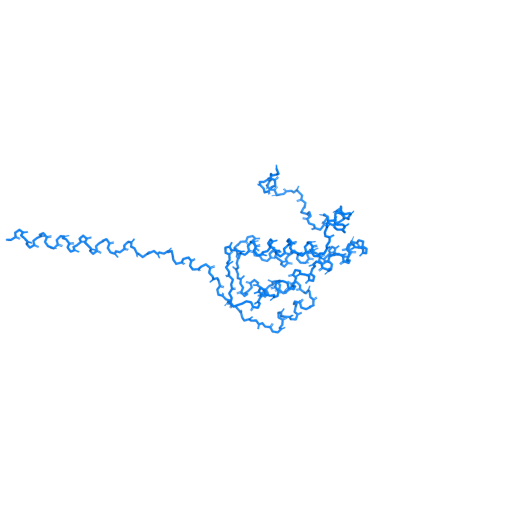80 O O . ASN A 1 94 ? -4.410 -3.472 8.872 1.00 89.62 94 ASN A O 1
ATOM 784 N N . SER A 1 95 ? -6.542 -3.402 9.577 1.00 90.81 95 SER A N 1
ATOM 785 C CA . SER A 1 95 ? -7.012 -4.448 8.662 1.00 90.81 95 SER A CA 1
ATOM 786 C C . SER A 1 95 ? -6.973 -3.967 7.208 1.00 90.81 95 SER A C 1
ATOM 788 O O . SER A 1 95 ? -6.491 -4.675 6.321 1.00 90.81 95 SER A O 1
ATOM 790 N N . ILE A 1 96 ? -7.339 -2.705 6.984 1.00 91.25 96 ILE A N 1
ATOM 791 C CA . ILE A 1 96 ? -7.224 -2.058 5.679 1.00 91.25 96 ILE A CA 1
ATOM 792 C C . ILE A 1 96 ? -5.772 -1.887 5.244 1.00 91.25 96 ILE A C 1
ATOM 794 O O . ILE A 1 96 ? -5.437 -2.287 4.131 1.00 91.25 96 ILE A O 1
ATOM 798 N N . THR A 1 97 ? -4.894 -1.357 6.098 1.00 92.38 97 THR A N 1
ATOM 799 C CA . THR A 1 97 ? -3.467 -1.187 5.780 1.00 92.38 97 THR A CA 1
ATOM 800 C C . THR A 1 97 ? -2.830 -2.521 5.397 1.00 92.38 97 THR A C 1
ATOM 802 O O . THR A 1 97 ? -2.141 -2.600 4.382 1.00 92.38 97 THR A O 1
ATOM 805 N N . LYS A 1 98 ? -3.127 -3.597 6.141 1.00 95.25 98 LYS A N 1
ATOM 806 C CA . LYS A 1 98 ? -2.687 -4.958 5.795 1.00 95.25 98 LYS A CA 1
ATOM 807 C C . LYS A 1 98 ? -3.182 -5.392 4.418 1.00 95.25 98 LYS A C 1
ATOM 809 O O . LYS A 1 98 ? -2.413 -5.973 3.656 1.00 95.25 98 LYS A O 1
ATOM 814 N N . CYS A 1 99 ? -4.441 -5.108 4.087 1.00 96.44 99 CYS A N 1
ATOM 815 C CA . CYS A 1 99 ? -4.989 -5.416 2.770 1.00 96.44 99 CYS A CA 1
ATOM 816 C C . CYS A 1 99 ? -4.276 -4.636 1.653 1.00 96.44 99 CYS A C 1
ATOM 818 O O . CYS A 1 99 ? -3.810 -5.249 0.694 1.00 96.44 99 CYS A O 1
ATOM 820 N N . PHE A 1 100 ? -4.114 -3.317 1.802 1.00 95.25 100 PHE A N 1
ATOM 821 C CA . PHE A 1 100 ? -3.427 -2.481 0.812 1.00 95.25 100 PHE A CA 1
ATOM 822 C C . PHE A 1 100 ? -1.999 -2.950 0.562 1.00 95.25 100 PHE A C 1
ATOM 824 O O . PHE A 1 100 ? -1.617 -3.159 -0.587 1.00 95.25 100 PHE A O 1
ATOM 831 N N . VAL A 1 101 ? -1.222 -3.159 1.629 1.00 96.81 101 VAL A N 1
ATOM 832 C CA . VAL A 1 101 ? 0.171 -3.600 1.509 1.00 96.81 101 VAL A CA 1
ATOM 833 C C . VAL A 1 101 ? 0.245 -4.989 0.877 1.00 96.81 101 VAL A C 1
ATOM 835 O O . VAL A 1 101 ? 1.088 -5.213 0.011 1.00 96.81 101 VAL A O 1
ATOM 838 N N . LYS A 1 102 ? -0.673 -5.905 1.212 1.00 97.69 102 LYS A N 1
ATOM 839 C CA . LYS A 1 102 ? -0.758 -7.227 0.573 1.00 97.69 102 LYS A CA 1
ATOM 840 C C . LYS A 1 102 ? -0.977 -7.121 -0.936 1.00 97.69 102 LYS A C 1
ATOM 842 O O . LYS A 1 102 ? -0.258 -7.772 -1.691 1.00 97.69 102 LYS A O 1
ATOM 847 N N . GLU A 1 103 ? -1.942 -6.326 -1.392 1.00 97.44 103 GLU A N 1
ATOM 848 C CA . GLU A 1 103 ? -2.199 -6.168 -2.829 1.00 97.44 103 GLU A CA 1
ATOM 849 C C . GLU A 1 103 ? -1.058 -5.423 -3.53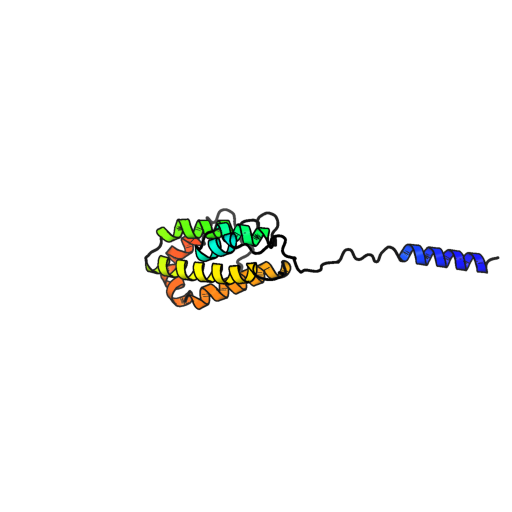6 1.00 97.44 103 GLU A C 1
ATOM 851 O O . GLU A 1 103 ? -0.603 -5.855 -4.595 1.00 97.44 103 GLU A O 1
ATOM 856 N N . ALA A 1 104 ? -0.503 -4.380 -2.917 1.00 95.62 104 ALA A N 1
ATOM 857 C CA . ALA A 1 104 ? 0.655 -3.662 -3.442 1.00 95.62 104 ALA A CA 1
ATOM 858 C C . ALA A 1 104 ? 1.917 -4.545 -3.516 1.00 95.62 104 ALA A C 1
ATOM 860 O O . ALA A 1 104 ? 2.709 -4.418 -4.445 1.00 95.62 104 ALA A O 1
ATOM 861 N N . THR A 1 105 ? 2.079 -5.509 -2.606 1.00 98.00 105 THR A N 1
ATOM 862 C CA . THR A 1 105 ? 3.162 -6.509 -2.667 1.00 98.00 105 THR A CA 1
ATOM 863 C C . THR A 1 105 ? 3.026 -7.411 -3.881 1.00 98.00 105 THR A C 1
ATOM 865 O O . THR A 1 105 ? 4.023 -7.696 -4.543 1.00 98.00 105 THR A O 1
ATOM 868 N N . LYS A 1 106 ? 1.797 -7.815 -4.227 1.00 97.62 106 LYS A N 1
ATOM 869 C CA . LYS A 1 106 ? 1.564 -8.569 -5.464 1.00 97.62 106 LYS A CA 1
ATOM 870 C C . LYS A 1 106 ? 1.953 -7.748 -6.685 1.00 97.62 106 LYS A C 1
ATOM 872 O O . LYS A 1 106 ? 2.506 -8.321 -7.611 1.00 97.62 106 LYS A O 1
ATOM 877 N N . ILE A 1 107 ? 1.681 -6.437 -6.689 1.00 95.50 107 ILE A N 1
ATOM 878 C CA . ILE A 1 107 ? 2.113 -5.531 -7.765 1.00 95.50 107 ILE A CA 1
ATOM 879 C C . ILE A 1 107 ? 3.635 -5.474 -7.830 1.00 95.50 107 ILE A C 1
ATOM 881 O O . ILE A 1 107 ? 4.188 -5.694 -8.899 1.00 95.50 107 ILE A O 1
ATOM 885 N N . TYR A 1 108 ? 4.308 -5.245 -6.700 1.00 96.50 108 TYR A N 1
ATOM 886 C CA . TYR A 1 108 ? 5.771 -5.189 -6.627 1.00 96.50 108 TYR A CA 1
ATOM 887 C C . TYR A 1 108 ? 6.430 -6.435 -7.239 1.00 96.50 108 TYR A C 1
ATOM 889 O O . TYR A 1 108 ? 7.434 -6.335 -7.936 1.00 96.50 108 TYR A O 1
ATOM 897 N N . GLN A 1 109 ? 5.826 -7.607 -7.044 1.00 96.88 109 GLN A N 1
ATOM 898 C CA . GLN A 1 109 ? 6.316 -8.880 -7.572 1.00 96.88 109 GLN A CA 1
ATOM 899 C C . GLN A 1 109 ? 5.975 -9.138 -9.049 1.00 96.88 109 GLN A C 1
ATOM 901 O O . GLN A 1 109 ? 6.412 -10.153 -9.593 1.00 96.88 109 GLN A O 1
ATOM 906 N N . ARG A 1 110 ? 5.208 -8.266 -9.718 1.00 95.31 110 ARG A N 1
ATOM 907 C CA . ARG A 1 110 ? 4.877 -8.446 -11.139 1.00 95.31 110 ARG A CA 1
ATOM 908 C C . ARG A 1 110 ? 6.121 -8.295 -12.021 1.00 95.31 110 ARG A C 1
ATOM 910 O O . ARG A 1 110 ? 7.055 -7.566 -11.665 1.00 95.31 110 ARG A O 1
ATOM 917 N N . PRO A 1 111 ? 6.141 -8.965 -13.185 1.00 94.25 111 PRO A N 1
ATOM 918 C CA . PRO A 1 111 ? 7.198 -8.779 -14.172 1.00 94.25 111 PRO A CA 1
ATOM 919 C C . PRO A 1 111 ? 7.125 -7.415 -14.871 1.00 94.25 111 PRO A C 1
ATOM 921 O O . PRO A 1 111 ? 8.122 -7.005 -15.448 1.00 94.25 111 PRO A O 1
ATOM 924 N N . SER A 1 112 ? 5.979 -6.736 -14.818 1.00 91.62 112 SER A N 1
ATOM 925 C CA . SER A 1 112 ? 5.688 -5.476 -15.507 1.00 91.62 112 SER A CA 1
ATOM 926 C C . SER A 1 112 ? 4.371 -4.882 -14.995 1.00 91.62 112 SER A C 1
ATOM 928 O O . SER A 1 112 ? 3.553 -5.605 -14.405 1.00 91.62 112 SER A O 1
ATOM 930 N N . ILE A 1 113 ? 4.152 -3.581 -15.221 1.00 90.69 113 ILE A N 1
ATOM 931 C CA . ILE A 1 113 ? 2.842 -2.937 -15.031 1.00 90.69 113 ILE A CA 1
ATOM 932 C C . ILE A 1 113 ? 2.544 -1.921 -16.136 1.00 90.69 113 ILE A C 1
ATOM 934 O O . ILE A 1 113 ? 3.450 -1.277 -16.649 1.00 90.69 113 ILE A O 1
ATOM 938 N N . ASP A 1 114 ? 1.264 -1.733 -16.459 1.00 89.81 114 ASP A N 1
ATOM 939 C CA . ASP A 1 114 ? 0.824 -0.635 -17.325 1.00 89.81 114 ASP A CA 1
ATOM 940 C C . ASP A 1 114 ? 0.547 0.615 -16.480 1.00 89.81 114 ASP A C 1
ATOM 942 O O . ASP A 1 114 ? -0.382 0.644 -15.664 1.00 89.81 114 ASP A O 1
ATOM 946 N N . CYS A 1 115 ? 1.354 1.662 -16.667 1.00 86.31 115 CYS A N 1
ATOM 947 C CA . CYS A 1 115 ? 1.191 2.905 -15.919 1.00 86.31 115 CYS A CA 1
ATOM 948 C C . CYS A 1 115 ? -0.061 3.698 -16.297 1.00 86.31 115 CYS A C 1
ATOM 950 O O . CYS A 1 115 ? -0.556 4.466 -15.470 1.00 86.31 115 CYS A O 1
ATOM 952 N N . LYS A 1 116 ? -0.624 3.500 -17.496 1.00 83.94 116 LYS A N 1
ATOM 953 C CA . LYS A 1 116 ? -1.914 4.095 -17.880 1.00 83.94 116 LYS A CA 1
ATOM 954 C C . LYS A 1 116 ? -3.039 3.524 -17.017 1.00 83.94 116 LYS A C 1
ATOM 956 O O . LYS A 1 116 ? -3.946 4.254 -16.622 1.00 83.94 116 LYS A O 1
ATOM 961 N N . GLU A 1 117 ? -2.909 2.258 -16.626 1.00 85.88 117 GLU A N 1
ATOM 962 C CA . GLU A 1 117 ? -3.851 1.562 -15.749 1.00 85.88 117 GLU A CA 1
ATOM 963 C C . GLU A 1 117 ? -3.480 1.660 -14.258 1.00 85.88 117 GLU A C 1
ATOM 965 O O . GLU A 1 117 ? -4.247 1.199 -13.413 1.00 85.88 117 GLU A O 1
ATOM 970 N N . ALA A 1 118 ? -2.359 2.289 -13.882 1.00 84.50 118 ALA A N 1
ATOM 971 C CA . ALA A 1 118 ? -1.923 2.367 -12.482 1.00 84.50 118 ALA A CA 1
ATOM 972 C C . ALA A 1 118 ? -2.987 2.994 -11.566 1.00 84.50 118 ALA A C 1
ATOM 974 O O . ALA A 1 118 ? -3.253 2.479 -10.479 1.00 84.50 118 ALA A O 1
ATOM 975 N N . ASN A 1 119 ? -3.660 4.056 -12.022 1.00 82.12 119 ASN A N 1
ATOM 976 C CA . ASN A 1 119 ? -4.756 4.675 -11.268 1.00 82.12 119 ASN A CA 1
ATOM 977 C C . ASN A 1 119 ? -5.927 3.711 -11.063 1.00 82.12 119 ASN A C 1
ATOM 979 O O . ASN A 1 119 ? -6.479 3.639 -9.967 1.00 82.12 119 ASN A O 1
ATOM 983 N N . LYS A 1 120 ? -6.287 2.946 -12.097 1.00 87.44 120 LYS A N 1
ATOM 984 C CA . LYS A 1 120 ? -7.345 1.940 -12.007 1.00 87.44 120 LYS A CA 1
ATOM 985 C C . LYS A 1 120 ? -6.954 0.818 -11.053 1.00 87.44 120 LYS A C 1
ATOM 987 O O . LYS A 1 120 ? -7.742 0.478 -10.185 1.00 87.44 120 LYS A O 1
ATOM 992 N N . ILE A 1 121 ? -5.718 0.323 -11.132 1.00 89.69 121 ILE A N 1
ATOM 993 C CA . ILE A 1 121 ? -5.185 -0.683 -10.205 1.00 89.69 121 ILE A CA 1
ATOM 994 C C . ILE A 1 121 ? -5.291 -0.192 -8.754 1.00 89.69 121 ILE A C 1
ATOM 996 O O . ILE A 1 121 ? -5.727 -0.938 -7.877 1.00 89.69 121 ILE A O 1
ATOM 1000 N N . VAL A 1 122 ? -4.923 1.065 -8.486 1.00 87.31 122 VAL A N 1
ATOM 1001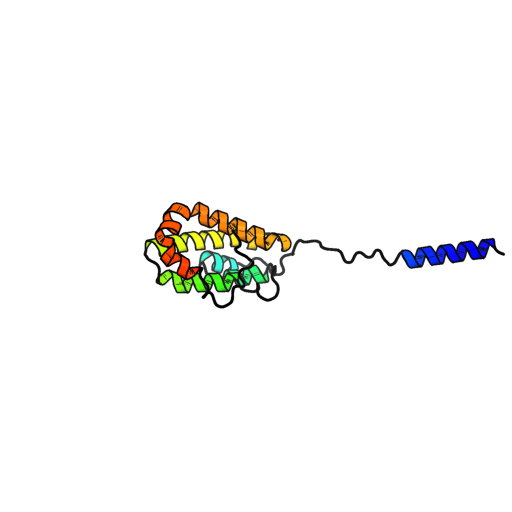 C CA . VAL A 1 122 ? -5.054 1.656 -7.147 1.00 87.31 122 VAL A CA 1
ATOM 1002 C C . VAL A 1 122 ? -6.521 1.724 -6.717 1.00 87.31 122 VAL A C 1
ATOM 1004 O O . VAL A 1 122 ? -6.825 1.338 -5.589 1.00 87.31 122 VAL A O 1
ATOM 1007 N N . LEU A 1 123 ? -7.429 2.170 -7.589 1.00 87.75 123 LEU A N 1
ATOM 1008 C CA . LEU A 1 123 ? -8.867 2.228 -7.298 1.00 87.75 123 LEU A CA 1
ATOM 1009 C C . LEU A 1 123 ? -9.465 0.838 -7.038 1.00 87.75 123 LEU A C 1
ATOM 1011 O O . LEU A 1 123 ? -10.213 0.678 -6.076 1.00 87.75 123 LEU A O 1
ATOM 1015 N N . ASP A 1 124 ? -9.083 -0.172 -7.818 1.00 92.25 124 ASP A N 1
ATOM 1016 C CA . ASP A 1 124 ? -9.527 -1.558 -7.646 1.00 92.25 124 ASP A CA 1
ATOM 1017 C C . ASP A 1 124 ? -9.065 -2.116 -6.292 1.00 92.25 124 ASP A C 1
ATOM 1019 O O . ASP A 1 124 ? -9.842 -2.746 -5.568 1.00 92.25 124 ASP A O 1
ATOM 1023 N N . ILE A 1 125 ? -7.815 -1.835 -5.898 1.00 93.38 125 ILE A N 1
ATOM 1024 C CA . ILE A 1 125 ? -7.302 -2.198 -4.570 1.00 93.38 125 ILE A CA 1
ATOM 1025 C C . ILE A 1 125 ? -8.077 -1.466 -3.477 1.00 93.38 125 ILE A C 1
ATOM 1027 O O . ILE A 1 125 ? -8.458 -2.096 -2.489 1.00 93.38 125 ILE A O 1
ATOM 1031 N N . GLN A 1 126 ? -8.334 -0.164 -3.637 1.00 89.44 126 GLN A N 1
ATOM 1032 C CA . GLN A 1 126 ? -9.122 0.603 -2.673 1.00 89.44 126 GLN A CA 1
ATOM 1033 C C . GLN A 1 126 ? -10.509 -0.013 -2.497 1.00 89.44 126 GLN A C 1
ATOM 1035 O O . GLN A 1 126 ? -10.881 -0.362 -1.376 1.00 89.44 126 GLN A O 1
ATOM 1040 N N . GLN A 1 127 ? -11.247 -0.206 -3.590 1.00 90.25 127 GLN A N 1
ATOM 1041 C CA . GLN A 1 127 ? -12.581 -0.798 -3.568 1.00 90.25 127 GLN A CA 1
ATOM 1042 C C . GLN A 1 127 ? -12.567 -2.167 -2.887 1.00 90.25 127 GLN A C 1
ATOM 1044 O O . GLN A 1 127 ? -13.370 -2.409 -1.981 1.00 90.25 127 GLN A O 1
ATOM 1049 N N . LYS A 1 128 ? -11.633 -3.041 -3.279 1.00 92.81 128 LYS A N 1
ATOM 1050 C CA . LYS A 1 128 ? -11.484 -4.369 -2.687 1.00 92.81 128 LYS A CA 1
ATOM 1051 C C . LYS A 1 128 ? -11.225 -4.286 -1.186 1.00 92.81 128 LYS A C 1
ATOM 1053 O O . LYS A 1 128 ? -11.957 -4.887 -0.409 1.00 92.81 128 LYS A O 1
ATOM 1058 N N . CYS A 1 129 ? -10.217 -3.527 -0.767 1.00 93.31 129 CYS A N 1
ATOM 1059 C CA . CYS A 1 129 ? -9.813 -3.479 0.631 1.00 93.31 129 CYS A CA 1
ATOM 1060 C C . CYS A 1 129 ? -10.851 -2.809 1.528 1.00 93.31 129 CYS A C 1
ATOM 1062 O O . CYS A 1 129 ? -11.041 -3.258 2.656 1.00 93.31 129 CYS A O 1
ATOM 1064 N N . TYR A 1 130 ? -11.563 -1.790 1.049 1.00 87.94 130 TYR A N 1
ATOM 1065 C CA . TYR A 1 130 ? -12.675 -1.214 1.803 1.00 87.94 130 TYR A CA 1
ATOM 1066 C C . TYR A 1 130 ? -13.854 -2.187 1.924 1.00 87.94 130 TYR A C 1
ATOM 1068 O O . TYR A 1 130 ? -14.430 -2.305 3.006 1.00 87.94 130 TYR A O 1
ATOM 1076 N N . THR A 1 131 ? -14.184 -2.912 0.852 1.00 89.19 131 THR A N 1
ATOM 1077 C CA . THR A 1 131 ? -15.286 -3.889 0.851 1.00 89.19 131 THR A CA 1
ATOM 1078 C C . THR A 1 131 ? -14.975 -5.082 1.756 1.00 89.19 131 THR A C 1
ATOM 1080 O O . THR A 1 131 ? -15.774 -5.408 2.630 1.00 89.19 131 THR A O 1
ATOM 1083 N N . ASP A 1 132 ? -13.785 -5.674 1.622 1.00 91.62 132 ASP A N 1
ATOM 1084 C CA . ASP A 1 132 ? -13.352 -6.844 2.401 1.00 91.62 132 ASP A CA 1
ATOM 1085 C C . ASP A 1 132 ? -13.217 -6.539 3.907 1.00 91.62 132 ASP A C 1
ATOM 1087 O O . ASP A 1 132 ? -13.257 -7.450 4.730 1.00 91.62 132 ASP A O 1
ATOM 1091 N N . ASN A 1 133 ? -13.058 -5.263 4.278 1.00 87.50 133 ASN A N 1
ATOM 1092 C CA . ASN A 1 133 ? -12.941 -4.806 5.669 1.00 87.50 133 ASN A CA 1
ATOM 1093 C C . ASN A 1 133 ? -14.198 -4.077 6.163 1.00 87.50 133 ASN A C 1
ATOM 1095 O O . ASN A 1 133 ? -14.123 -3.223 7.050 1.00 87.50 133 ASN A O 1
ATOM 1099 N N . ASP A 1 134 ? -15.345 -4.406 5.571 1.00 83.12 134 ASP A N 1
ATOM 1100 C CA . ASP A 1 134 ? -16.671 -4.009 6.034 1.00 83.12 134 ASP A CA 1
ATOM 1101 C C . ASP A 1 134 ? -16.822 -2.489 6.239 1.00 83.12 134 ASP A C 1
ATOM 1103 O O . ASP A 1 134 ? -17.335 -2.000 7.252 1.00 83.12 134 ASP A O 1
ATOM 1107 N N . PHE A 1 135 ? -16.334 -1.703 5.268 1.00 76.69 135 PHE A N 1
ATOM 1108 C CA . PHE A 1 135 ? -16.410 -0.239 5.317 1.00 76.69 135 PHE A CA 1
ATOM 1109 C C . PHE A 1 135 ? -17.837 0.264 5.555 1.00 76.69 135 PHE A C 1
ATOM 1111 O O . PHE A 1 135 ? -18.020 1.222 6.303 1.00 76.69 135 PHE A O 1
ATOM 1118 N N . CYS A 1 136 ? -18.848 -0.382 4.975 1.00 73.00 136 CYS A N 1
ATOM 1119 C CA . CYS A 1 136 ? -20.240 0.042 5.110 1.00 73.00 136 CYS A CA 1
ATOM 1120 C C . CYS A 1 136 ? -20.777 -0.089 6.542 1.00 73.00 136 CYS A C 1
ATOM 1122 O O . CYS A 1 136 ? -21.568 0.756 6.954 1.00 73.00 136 CYS A O 1
ATOM 1124 N N . ASN A 1 137 ? -20.341 -1.083 7.322 1.00 74.00 137 ASN A N 1
ATOM 1125 C CA . ASN A 1 137 ? -20.849 -1.274 8.686 1.00 74.00 137 ASN A CA 1
ATOM 1126 C C . ASN A 1 137 ? -19.898 -0.722 9.756 1.00 74.00 137 ASN A C 1
ATOM 1128 O O . ASN A 1 137 ? -20.348 -0.123 10.735 1.00 74.00 137 ASN A O 1
ATOM 1132 N N . VAL A 1 138 ? -18.585 -0.871 9.564 1.00 69.31 138 VAL A N 1
ATOM 1133 C CA . VAL A 1 138 ? -17.561 -0.409 10.512 1.00 69.31 138 VAL A CA 1
ATOM 1134 C C . VAL A 1 138 ? -17.117 1.010 10.167 1.00 69.31 138 VAL A C 1
ATOM 1136 O O . VAL A 1 138 ? -17.211 1.923 10.989 1.00 69.31 138 VAL A O 1
ATOM 1139 N N . GLY A 1 139 ? -16.693 1.233 8.926 1.00 66.69 139 GLY A N 1
ATOM 1140 C CA . GLY A 1 139 ? -16.197 2.535 8.485 1.00 66.69 139 GLY A CA 1
ATOM 1141 C C . GLY A 1 139 ? -17.261 3.635 8.522 1.00 66.69 139 GLY A C 1
ATOM 1142 O O . GLY A 1 139 ? -17.028 4.717 9.056 1.00 66.69 139 GLY A O 1
ATOM 1143 N N . TRP A 1 140 ? -18.464 3.360 8.018 1.00 68.88 140 TRP A N 1
ATOM 1144 C CA . TRP A 1 140 ? -19.545 4.344 7.919 1.00 68.88 140 TRP A CA 1
ATOM 1145 C C . TRP A 1 140 ? -20.081 4.788 9.286 1.00 68.88 140 TRP A C 1
ATOM 1147 O O . TRP A 1 140 ? -20.379 5.971 9.507 1.00 68.88 140 TRP A O 1
ATOM 1157 N N . LYS A 1 141 ? -20.163 3.850 10.236 1.00 68.94 141 LYS A N 1
ATOM 1158 C CA . LYS A 1 141 ? -20.599 4.118 11.612 1.00 68.94 141 LYS A CA 1
ATOM 1159 C C . LYS A 1 141 ? -19.600 4.998 12.365 1.00 68.94 141 LYS A C 1
ATOM 1161 O O . LYS A 1 141 ? -20.007 5.821 13.180 1.00 68.94 141 LYS A O 1
ATOM 1166 N N . HIS A 1 142 ? -18.316 4.886 12.033 1.00 64.94 142 HIS A N 1
ATOM 1167 C CA . HIS A 1 142 ? -17.222 5.652 12.636 1.00 64.94 142 HIS A CA 1
ATOM 1168 C C . HIS A 1 142 ? -16.668 6.741 11.706 1.00 64.94 142 HIS A C 1
ATOM 1170 O O . HIS A 1 142 ? -15.570 7.263 11.917 1.00 64.94 142 HIS A O 1
ATOM 1176 N N . ARG A 1 143 ? -17.444 7.117 10.680 1.00 69.56 143 ARG A N 1
ATOM 1177 C CA . ARG A 1 143 ? -16.970 7.961 9.583 1.00 69.56 143 ARG A CA 1
ATOM 1178 C C . ARG A 1 143 ? -16.415 9.296 10.057 1.00 69.56 143 ARG A C 1
ATOM 1180 O O . ARG A 1 143 ? -15.432 9.720 9.490 1.00 69.56 143 ARG A O 1
ATOM 1187 N N . ASN A 1 144 ? -16.963 9.947 11.083 1.00 69.12 144 ASN A N 1
ATOM 1188 C CA . ASN A 1 144 ? -16.475 11.268 11.510 1.00 69.12 144 ASN A CA 1
ATOM 1189 C C . ASN A 1 144 ? -15.018 11.228 12.005 1.00 69.12 144 ASN A C 1
ATOM 1191 O O . ASN A 1 144 ? -14.227 12.104 11.658 1.00 69.12 144 ASN A O 1
ATOM 1195 N N . ASP A 1 145 ? -14.642 10.191 12.754 1.00 67.06 145 ASP A N 1
ATOM 1196 C CA . ASP A 1 145 ? -13.273 10.022 13.252 1.00 67.06 145 ASP A CA 1
ATOM 1197 C C . ASP A 1 145 ? -12.328 9.565 12.136 1.00 67.06 145 ASP A C 1
ATOM 1199 O O . ASP A 1 145 ? -11.211 10.073 12.008 1.00 67.06 145 ASP A O 1
ATOM 1203 N N . LEU A 1 146 ? -12.806 8.670 11.267 1.00 63.59 146 LEU A N 1
ATOM 1204 C CA . LEU A 1 146 ? -12.058 8.178 10.109 1.00 63.59 146 LEU A CA 1
ATOM 1205 C C . LEU A 1 146 ? -11.874 9.260 9.033 1.00 63.59 146 LEU A C 1
ATOM 1207 O O . LEU A 1 146 ? -10.795 9.384 8.454 1.00 63.59 146 LEU A O 1
ATOM 1211 N N . TRP A 1 147 ? -12.871 10.120 8.816 1.00 66.31 147 TRP A N 1
ATOM 1212 C CA . TRP A 1 147 ? -12.829 11.248 7.883 1.00 66.31 147 TRP A CA 1
ATOM 1213 C C . TRP A 1 147 ? -11.722 12.224 8.245 1.00 66.31 147 TRP A C 1
ATOM 1215 O O . TRP A 1 147 ? -11.151 12.816 7.341 1.00 66.31 147 TRP A O 1
ATOM 1225 N N . ARG A 1 148 ? -11.324 12.343 9.517 1.00 65.38 148 ARG A N 1
ATOM 1226 C CA . ARG A 1 148 ? -10.170 13.175 9.899 1.00 65.38 148 ARG A CA 1
ATOM 1227 C C . ARG A 1 148 ? -8.858 12.642 9.318 1.00 65.38 148 ARG A C 1
ATOM 1229 O O . ARG A 1 148 ? -7.924 13.423 9.146 1.00 65.38 148 ARG A O 1
ATOM 1236 N N . ILE A 1 149 ? -8.747 11.348 9.011 1.00 61.47 149 ILE A N 1
ATOM 1237 C CA . ILE A 1 149 ? -7.572 10.758 8.346 1.00 61.47 149 ILE A CA 1
ATOM 1238 C C . ILE A 1 149 ? -7.550 11.143 6.867 1.00 61.47 149 ILE A C 1
ATOM 1240 O O . ILE A 1 149 ? -6.520 11.599 6.356 1.00 61.47 149 ILE A O 1
ATOM 1244 N N . PHE A 1 150 ? -8.698 11.043 6.202 1.00 60.69 150 PHE A N 1
ATOM 12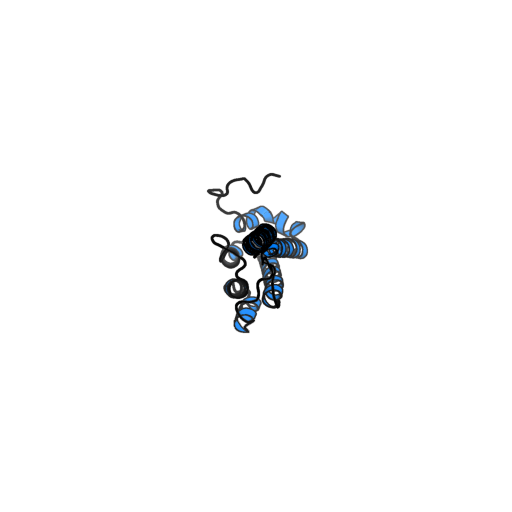45 C CA . PHE A 1 150 ? -8.819 11.244 4.756 1.00 60.69 150 PHE A CA 1
ATOM 1246 C C . PHE A 1 150 ? -9.069 12.705 4.353 1.00 60.69 150 PHE A C 1
ATOM 1248 O O . PHE A 1 150 ? -8.702 13.110 3.253 1.00 60.69 150 PHE A O 1
ATOM 1255 N N . SER A 1 151 ? -9.564 13.548 5.261 1.00 56.50 151 SER A N 1
ATOM 1256 C CA . SER A 1 151 ? -9.710 14.983 5.033 1.00 56.50 151 SER A CA 1
ATOM 1257 C C . SER A 1 151 ? -8.326 15.630 4.926 1.00 56.50 151 SER A C 1
ATOM 1259 O O . SER A 1 151 ? -7.514 15.585 5.863 1.00 56.50 151 SER A O 1
ATOM 1261 N N . LYS A 1 152 ? -8.028 16.249 3.782 1.00 51.75 152 LYS A N 1
ATOM 1262 C CA . LYS A 1 152 ? -7.137 17.416 3.764 1.00 51.75 152 LYS A CA 1
ATOM 1263 C C . LYS A 1 152 ? -7.905 18.595 4.387 1.00 51.75 152 LYS A C 1
ATOM 1265 O O . LYS A 1 152 ? -9.132 18.611 4.281 1.00 51.75 152 LYS A O 1
ATOM 1270 N N . PRO A 1 153 ? -7.239 19.587 5.006 1.00 42.75 153 PRO A N 1
ATOM 1271 C CA . PRO A 1 153 ? -7.877 20.883 5.199 1.00 42.75 153 PRO A CA 1
ATOM 1272 C C . PRO A 1 153 ? -8.414 21.339 3.837 1.00 42.75 153 PRO A C 1
ATOM 1274 O O . PRO A 1 153 ? -7.675 21.316 2.848 1.00 42.75 153 PRO A O 1
ATOM 1277 N N . ILE A 1 154 ? -9.699 21.686 3.765 1.00 42.31 154 ILE A N 1
ATOM 1278 C CA . ILE A 1 154 ? -10.307 22.266 2.565 1.00 42.31 154 ILE A CA 1
ATOM 1279 C C . ILE A 1 154 ? -9.738 23.680 2.430 1.00 42.31 154 ILE A C 1
ATOM 1281 O O . ILE A 1 154 ? -10.343 24.649 2.867 1.00 42.31 154 ILE A O 1
ATOM 1285 N N . THR A 1 155 ? -8.521 23.806 1.913 1.00 47.62 155 THR A N 1
ATOM 1286 C CA . THR A 1 155 ? -7.932 25.114 1.593 1.00 47.62 155 THR A CA 1
ATOM 1287 C C . THR A 1 155 ? -7.421 25.187 0.159 1.00 47.62 155 THR A C 1
ATOM 1289 O O . THR A 1 155 ? -7.182 26.281 -0.332 1.00 47.62 155 THR A O 1
ATOM 1292 N N . THR A 1 156 ? -7.291 24.059 -0.556 1.00 44.12 156 THR A N 1
ATOM 1293 C CA . THR A 1 156 ? -6.697 24.047 -1.913 1.00 44.12 156 THR A CA 1
ATOM 1294 C C . THR A 1 156 ? -7.259 23.014 -2.897 1.00 44.12 156 THR A C 1
ATOM 1296 O O . THR A 1 156 ? -6.832 22.985 -4.051 1.00 44.12 156 THR A O 1
ATOM 1299 N N . ALA A 1 157 ? -8.233 22.179 -2.522 1.00 40.12 157 ALA A N 1
ATOM 1300 C CA . ALA A 1 157 ? -8.836 21.261 -3.488 1.00 40.12 157 ALA A CA 1
ATOM 1301 C C . ALA A 1 157 ? -9.839 22.022 -4.370 1.00 40.12 157 ALA A C 1
ATOM 1303 O O . ALA A 1 157 ? -10.987 22.222 -3.978 1.00 40.12 157 ALA A O 1
ATOM 1304 N N . LYS A 1 158 ? -9.402 22.457 -5.562 1.00 39.59 158 LYS A N 1
ATOM 1305 C CA . LYS A 1 158 ? -10.316 22.881 -6.631 1.0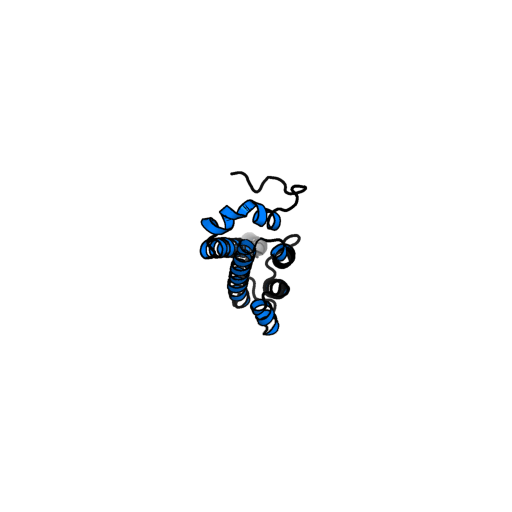0 39.59 158 LYS A CA 1
ATOM 1306 C C . LYS A 1 158 ? -11.367 21.784 -6.812 1.00 39.59 158 LYS A C 1
ATOM 1308 O O . LYS A 1 158 ? -11.042 20.636 -7.109 1.00 39.59 158 LYS A O 1
ATOM 1313 N N . THR A 1 159 ? -12.615 22.174 -6.615 1.00 43.09 159 THR A N 1
ATOM 1314 C CA . THR A 1 159 ? -13.864 21.401 -6.524 1.00 43.09 159 THR A CA 1
ATOM 1315 C C . THR A 1 159 ? -14.247 20.595 -7.772 1.00 43.09 159 THR A C 1
ATOM 1317 O O . THR A 1 159 ? -15.371 20.121 -7.879 1.00 43.09 159 THR A O 1
ATOM 1320 N N . GLN A 1 160 ? -13.338 20.395 -8.726 1.00 41.50 160 GLN A N 1
ATOM 1321 C CA . GLN A 1 160 ? -13.666 19.784 -10.016 1.00 41.50 160 GLN A CA 1
ATOM 1322 C C . GLN A 1 160 ? -13.766 18.249 -9.996 1.00 41.50 160 GLN A C 1
ATOM 1324 O O . GLN A 1 160 ? -14.308 17.684 -10.936 1.00 41.50 160 GLN A O 1
ATOM 1329 N N . TYR A 1 161 ? -13.288 17.575 -8.943 1.00 39.34 161 TYR A N 1
ATOM 1330 C CA . TYR A 1 161 ? -13.260 16.102 -8.879 1.00 39.34 161 TYR A CA 1
ATOM 1331 C C . TYR A 1 161 ? -14.420 15.458 -8.104 1.00 39.34 161 TYR A C 1
ATOM 1333 O O . TYR A 1 161 ? -14.518 14.238 -8.075 1.00 39.34 161 TYR A O 1
ATOM 1341 N N . TYR A 1 162 ? -15.316 16.251 -7.510 1.00 36.03 162 TYR A N 1
ATOM 1342 C CA . TYR A 1 162 ? -16.504 15.745 -6.814 1.00 36.03 162 TYR A CA 1
ATOM 1343 C C . TYR A 1 162 ? -17.735 16.561 -7.217 1.00 36.03 162 TYR A C 1
ATOM 1345 O O . TYR A 1 162 ? -18.298 17.304 -6.417 1.00 36.03 162 TYR A O 1
ATOM 1353 N N . LYS A 1 163 ? -18.137 16.450 -8.485 1.00 31.30 163 LYS A N 1
ATOM 1354 C CA . LYS A 1 163 ? -19.542 16.647 -8.846 1.00 31.30 163 LYS A CA 1
ATOM 1355 C C . LYS A 1 163 ? -20.198 15.272 -8.782 1.00 31.30 163 LYS A C 1
ATOM 1357 O O . LYS A 1 163 ? -19.896 14.426 -9.619 1.00 31.30 163 LYS A O 1
ATOM 1362 N N . MET A 1 164 ? -20.994 15.054 -7.736 1.00 34.16 164 MET A N 1
ATOM 1363 C CA . MET A 1 164 ? -22.056 14.046 -7.759 1.00 34.16 164 MET A CA 1
ATOM 1364 C C . MET A 1 164 ? -23.214 14.585 -8.592 1.00 34.16 164 MET A C 1
ATOM 1366 O O . MET A 1 164 ? -23.420 15.822 -8.540 1.00 34.16 164 MET A O 1
#

pLDDT: mean 76.93, std 18.65, range [31.3, 98.44]

Organism: NCBI:txid2607531

Sequence (164 aa):
MWKLFSIILLQWALTSQGFYFRTELDWEAEEKPQADVTKECLQYSKDLDCRFYECLEERFPCGHGVQKGQSRAHCVKINERANKLTEVGKIWINSITKCFVKEATKIYQRPSIDCKEANKIVLDIQQKCYTDNDFCNVGWKHRNDLWRIFSKPITTAKTQYYKM